Protein AF-A0A5J4PTM2-F1 (afdb_monomer_lite)

Foldseek 3Di:
DVQLVVLVVLLVVCLVVLLVCVVVVVVVVSVVVLVVSLVVSLVSSVVVLVVVVVVLVVCQVVQDDDPVDRVVVVDDDPQLSVLQSQLSSLVSVLVSLQSNVVSVVDRPCVVLVVVLVVQLVVQCVVQCVPPNSNSSSNSNSVSSVVSSVVSVVVSVVVCCVSVVD

Organism: NCBI:txid433724

pLDDT: mean 75.7, std 9.45, range [44.03, 86.75]

Structure (mmCIF, N/CA/C/O backbone):
data_AF-A0A5J4PTM2-F1
#
_entry.id   AF-A0A5J4PTM2-F1
#
loop_
_atom_site.group_PDB
_atom_site.id
_atom_site.type_symbol
_atom_site.label_atom_id
_atom_site.label_alt_id
_atom_site.label_comp_id
_atom_site.label_asym_id
_atom_site.label_entity_id
_atom_site.label_seq_id
_atom_site.pdbx_PDB_ins_code
_atom_site.Cartn_x
_atom_site.Cartn_y
_atom_site.Cartn_z
_atom_site.occupancy
_atom_site.B_iso_or_equiv
_atom_site.auth_seq_id
_atom_site.auth_comp_id
_atom_site.auth_asym_id
_atom_site.auth_atom_id
_atom_site.pdbx_PDB_model_num
ATOM 1 N N . ASN A 1 1 ? 8.653 -4.703 -1.477 1.00 57.62 1 ASN A N 1
ATOM 2 C CA . ASN A 1 1 ? 8.469 -5.467 -0.221 1.00 57.62 1 ASN A CA 1
ATOM 3 C C . ASN A 1 1 ? 9.173 -4.844 0.981 1.00 57.62 1 ASN A C 1
ATOM 5 O O . ASN A 1 1 ? 8.462 -4.502 1.907 1.00 57.62 1 ASN A O 1
ATOM 9 N N . GLY A 1 2 ? 10.491 -4.586 0.981 1.00 69.50 2 GLY A N 1
ATOM 10 C CA . GLY A 1 2 ? 11.174 -4.003 2.161 1.00 69.50 2 GLY A CA 1
ATOM 11 C C . GLY A 1 2 ? 10.612 -2.658 2.659 1.00 69.50 2 GLY A C 1
ATOM 12 O O . GLY A 1 2 ? 10.360 -2.500 3.849 1.00 69.50 2 GLY A O 1
ATOM 13 N N . ILE A 1 3 ? 10.323 -1.722 1.746 1.00 73.50 3 ILE A N 1
ATOM 14 C CA . ILE A 1 3 ? 9.716 -0.416 2.078 1.00 73.50 3 ILE A CA 1
ATOM 15 C C . ILE A 1 3 ? 8.346 -0.584 2.754 1.00 73.50 3 ILE A C 1
ATOM 17 O O . ILE A 1 3 ? 8.050 0.043 3.770 1.00 73.50 3 ILE A O 1
ATOM 21 N N . GLN A 1 4 ? 7.522 -1.473 2.201 1.00 71.31 4 GLN A N 1
ATOM 22 C CA . GLN A 1 4 ? 6.193 -1.762 2.724 1.00 71.31 4 GLN A CA 1
ATOM 23 C C . GLN A 1 4 ? 6.283 -2.402 4.113 1.00 71.31 4 GLN A C 1
ATOM 25 O O . GLN A 1 4 ? 5.574 -1.980 5.016 1.00 71.31 4 GLN A O 1
ATOM 30 N N . SER A 1 5 ? 7.197 -3.357 4.318 1.00 72.56 5 SER A N 1
ATOM 31 C CA . SER A 1 5 ? 7.430 -3.978 5.626 1.00 72.56 5 SER A CA 1
ATOM 32 C C . SER A 1 5 ? 7.833 -2.955 6.688 1.00 72.56 5 SER A C 1
ATOM 34 O O . SER A 1 5 ? 7.275 -2.986 7.779 1.00 72.56 5 SER A O 1
ATOM 36 N N . LEU A 1 6 ? 8.721 -2.010 6.358 1.00 75.31 6 LEU A N 1
ATOM 37 C CA . LEU A 1 6 ? 9.120 -0.929 7.269 1.00 75.31 6 LEU A CA 1
ATOM 38 C C . LEU A 1 6 ? 7.939 -0.029 7.649 1.00 75.31 6 LEU A C 1
ATOM 40 O O . LEU A 1 6 ? 7.732 0.267 8.826 1.00 75.31 6 LEU A O 1
ATOM 44 N N . SER A 1 7 ? 7.131 0.379 6.667 1.00 74.88 7 SER A N 1
ATOM 45 C CA . SER A 1 7 ? 5.942 1.192 6.938 1.00 74.88 7 SER A CA 1
ATOM 46 C C . SER A 1 7 ? 4.885 0.413 7.735 1.00 74.88 7 SER A C 1
ATOM 48 O O . SER A 1 7 ? 4.231 0.966 8.622 1.00 74.88 7 SER A O 1
ATOM 50 N N . LEU A 1 8 ? 4.750 -0.892 7.478 1.00 74.06 8 LEU A N 1
ATOM 51 C CA . LEU A 1 8 ? 3.854 -1.777 8.215 1.00 74.06 8 LEU A CA 1
ATOM 52 C C . LEU A 1 8 ? 4.299 -1.975 9.669 1.00 74.06 8 LEU A C 1
ATOM 54 O O . LEU A 1 8 ? 3.445 -1.970 10.553 1.00 74.06 8 LEU A O 1
ATOM 58 N N . SER A 1 9 ? 5.605 -2.074 9.941 1.00 78.19 9 SER A N 1
ATOM 59 C CA . SER A 1 9 ? 6.145 -2.178 11.306 1.00 78.19 9 SER A CA 1
ATOM 60 C C . SER A 1 9 ? 5.682 -1.025 12.204 1.00 78.19 9 SER A C 1
ATOM 62 O O . SER A 1 9 ? 5.424 -1.207 13.398 1.00 78.19 9 SER A O 1
ATOM 64 N N . TRP A 1 10 ? 5.499 0.160 11.620 1.00 77.62 10 TRP A N 1
ATOM 65 C CA . TRP A 1 10 ? 4.978 1.326 12.330 1.00 77.62 10 TRP A CA 1
ATOM 66 C C . TRP A 1 10 ? 3.520 1.149 12.781 1.00 77.62 10 TRP A C 1
ATOM 68 O O . TRP A 1 10 ? 3.151 1.568 13.875 1.00 77.62 10 TRP A O 1
ATOM 78 N N . MET A 1 11 ? 2.698 0.479 11.969 1.00 77.06 11 MET A N 1
ATOM 79 C CA . MET A 1 11 ? 1.311 0.144 12.309 1.00 77.06 11 MET A CA 1
ATOM 80 C C . MET A 1 11 ? 1.237 -1.038 13.285 1.00 77.06 11 MET A C 1
ATOM 82 O O . MET A 1 11 ? 0.431 -1.024 14.217 1.00 77.06 11 MET A O 1
ATOM 86 N N . THR A 1 12 ? 2.077 -2.063 13.102 1.00 77.56 12 THR A N 1
ATOM 87 C CA . THR A 1 12 ? 1.996 -3.300 13.894 1.00 77.56 12 THR A CA 1
ATOM 88 C C . THR A 1 12 ? 2.392 -3.100 15.352 1.00 77.56 12 THR A C 1
ATOM 90 O O . THR A 1 12 ? 1.813 -3.721 16.239 1.00 77.56 12 THR A O 1
ATOM 93 N N . THR A 1 13 ? 3.321 -2.187 15.633 1.00 82.69 13 THR A N 1
ATOM 94 C CA . THR A 1 13 ? 3.727 -1.850 17.011 1.00 82.69 13 THR A CA 1
ATOM 95 C C . THR A 1 13 ? 2.611 -1.188 17.828 1.00 82.69 13 THR A C 1
ATOM 97 O O . THR A 1 13 ? 2.656 -1.204 19.057 1.00 82.69 13 THR A O 1
ATOM 100 N N . LYS A 1 14 ? 1.578 -0.639 17.175 1.00 79.44 14 LYS A N 1
ATOM 101 C CA . LYS A 1 14 ? 0.418 -0.003 17.823 1.00 79.44 14 LYS A CA 1
ATOM 102 C C . LYS A 1 14 ? -0.809 -0.918 17.929 1.00 79.44 14 LYS A C 1
ATOM 104 O O . LYS A 1 14 ? -1.788 -0.533 18.562 1.00 79.44 14 LYS A O 1
ATOM 109 N N . ILE A 1 15 ? -0.743 -2.148 17.410 1.00 81.12 15 ILE A N 1
ATOM 110 C CA . ILE A 1 15 ? -1.803 -3.169 17.529 1.00 81.12 15 ILE A CA 1
ATOM 111 C C . ILE A 1 15 ? -2.286 -3.403 18.971 1.00 81.12 15 ILE A C 1
ATOM 113 O O . ILE A 1 15 ? -3.506 -3.416 19.169 1.00 81.12 15 ILE A O 1
ATOM 117 N N . PRO A 1 16 ? -1.415 -3.581 19.988 1.00 79.56 16 PRO A N 1
ATOM 118 C CA . PRO A 1 16 ? -1.891 -3.802 21.356 1.00 79.56 16 PRO A CA 1
ATOM 119 C C . PRO A 1 16 ? -2.655 -2.588 21.903 1.00 79.56 16 PRO A C 1
ATOM 121 O O . PRO A 1 16 ? -3.656 -2.757 22.595 1.00 79.56 16 PRO A O 1
ATOM 124 N N . LEU A 1 17 ? -2.254 -1.372 21.519 1.00 82.31 17 LEU A N 1
ATOM 125 C CA . LEU A 1 17 ? -2.948 -0.138 21.891 1.00 82.31 17 LEU A CA 1
ATOM 126 C C . LEU A 1 17 ? -4.323 -0.036 21.211 1.00 82.31 17 LEU A C 1
ATOM 128 O O . LEU A 1 17 ? -5.308 0.280 21.874 1.00 82.31 17 LEU A O 1
ATOM 132 N N . TYR A 1 18 ? -4.422 -0.387 19.924 1.00 81.62 18 TYR A N 1
ATOM 133 C CA . TYR A 1 18 ? -5.708 -0.464 19.218 1.00 81.62 18 TYR A CA 1
ATOM 134 C C . TYR A 1 18 ? -6.646 -1.496 19.847 1.00 81.62 18 TYR A C 1
ATOM 136 O O . TYR A 1 18 ? -7.812 -1.206 20.103 1.00 81.62 18 TYR A O 1
ATOM 144 N N . SER A 1 19 ? -6.126 -2.685 20.146 1.00 80.06 19 SER A N 1
ATOM 145 C CA . SER A 1 19 ? -6.904 -3.773 20.745 1.00 80.06 19 SER A CA 1
ATOM 146 C C . SER A 1 19 ? -7.404 -3.410 22.150 1.00 80.06 19 SER A C 1
ATOM 148 O O . SER A 1 19 ? -8.543 -3.724 22.496 1.00 80.06 19 SER A O 1
ATOM 150 N N . GLY A 1 20 ? -6.593 -2.692 22.936 1.00 83.12 20 GLY A N 1
ATOM 151 C CA . GLY A 1 20 ? -6.987 -2.171 24.247 1.00 83.12 20 GLY A CA 1
ATOM 152 C C . GLY A 1 20 ? -8.113 -1.135 24.169 1.00 83.12 20 GLY A C 1
ATOM 153 O O . GLY A 1 20 ? -9.103 -1.254 24.890 1.00 83.12 20 GLY A O 1
ATOM 154 N N . LEU A 1 21 ? -8.017 -0.165 23.252 1.00 80.75 21 LEU A N 1
ATOM 155 C CA . LEU A 1 21 ? -9.055 0.860 23.051 1.00 80.75 21 LEU A CA 1
ATOM 156 C C . LEU A 1 21 ? -10.389 0.261 22.573 1.00 80.75 21 LEU A C 1
ATOM 158 O O . LEU A 1 21 ? -11.455 0.712 22.996 1.00 80.75 21 LEU A O 1
ATOM 162 N N . ILE A 1 22 ? -10.341 -0.788 21.743 1.00 82.56 22 ILE A N 1
ATOM 163 C CA . ILE A 1 22 ? -11.532 -1.537 21.309 1.00 82.56 22 ILE A CA 1
ATOM 164 C C . ILE A 1 22 ? -12.183 -2.258 22.493 1.00 82.56 22 ILE A C 1
ATOM 166 O O . ILE A 1 22 ? -13.405 -2.203 22.637 1.00 82.56 22 ILE A O 1
ATOM 170 N N . ALA A 1 23 ? -11.389 -2.893 23.364 1.00 81.00 23 ALA A N 1
ATOM 171 C CA . ALA A 1 23 ? -11.899 -3.554 24.567 1.00 81.00 23 ALA A CA 1
ATOM 172 C C . ALA A 1 23 ? -12.563 -2.561 25.538 1.00 81.00 23 ALA A C 1
ATOM 174 O O . ALA A 1 23 ? -13.579 -2.883 26.151 1.00 81.00 23 ALA A O 1
ATOM 175 N N . GLN A 1 24 ? -12.039 -1.335 25.618 1.00 83.94 24 GLN A N 1
ATOM 176 C CA . GLN A 1 24 ? -12.609 -0.240 26.411 1.00 83.94 24 GLN A CA 1
ATOM 177 C C . GLN A 1 24 ? -13.777 0.490 25.716 1.00 83.94 24 GLN A C 1
ATOM 179 O O . GLN A 1 24 ? -14.319 1.438 26.281 1.00 83.94 24 GLN A O 1
ATOM 184 N N . LYS A 1 25 ? -14.175 0.075 24.501 1.00 79.62 25 LYS A N 1
ATOM 185 C CA . LYS A 1 25 ? -15.199 0.732 23.660 1.00 79.62 25 LYS A CA 1
ATOM 186 C C . LYS A 1 25 ? -14.926 2.225 23.391 1.00 79.62 25 LYS A C 1
ATOM 188 O O . LYS A 1 25 ? -15.843 2.989 23.092 1.00 79.62 25 LYS A O 1
ATOM 193 N N . GLN A 1 26 ? -13.665 2.656 23.451 1.00 82.88 26 GLN A N 1
ATOM 194 C CA . GLN A 1 26 ? -13.254 4.043 23.199 1.00 82.88 26 GLN A CA 1
ATOM 195 C C . GLN A 1 26 ? -12.991 4.280 21.708 1.00 82.88 26 GLN A C 1
ATOM 197 O O . GLN A 1 26 ? -11.873 4.536 21.257 1.00 82.88 26 GLN A O 1
ATOM 202 N N . TYR A 1 27 ? -14.061 4.199 20.926 1.00 78.56 27 TYR A N 1
ATOM 203 C CA . TYR A 1 27 ? -14.021 4.253 19.468 1.00 78.56 27 TYR A CA 1
ATOM 204 C C . TYR A 1 27 ? -13.498 5.575 18.885 1.00 78.56 27 TYR A C 1
ATOM 206 O O . TYR A 1 27 ? -12.800 5.570 17.874 1.00 78.56 27 TYR A O 1
ATOM 214 N N . ILE A 1 28 ? -13.782 6.703 19.544 1.00 79.31 28 ILE A N 1
ATOM 215 C CA . ILE A 1 28 ? -13.339 8.035 19.097 1.00 79.31 28 ILE A CA 1
ATOM 216 C C . ILE A 1 28 ? -11.812 8.153 19.191 1.00 79.31 28 ILE A C 1
ATOM 218 O O . ILE A 1 28 ? -11.162 8.600 18.249 1.00 79.31 28 ILE A O 1
ATOM 222 N N . GLN A 1 29 ? -11.232 7.709 20.311 1.00 82.25 29 GLN A N 1
ATOM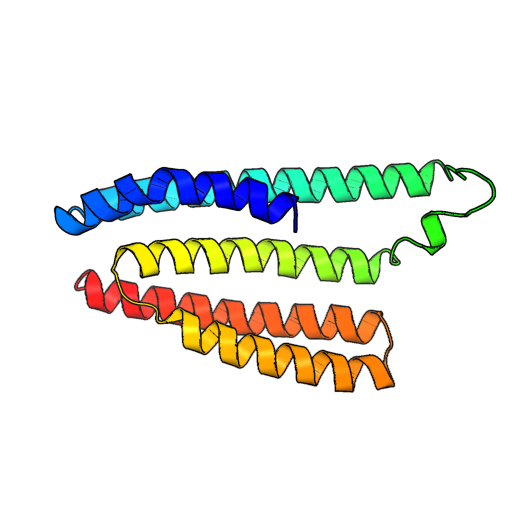 223 C CA . GLN A 1 29 ? -9.781 7.731 20.508 1.00 82.25 29 GLN A CA 1
ATOM 224 C C . GLN A 1 29 ? -9.076 6.722 19.599 1.00 82.25 29 GLN A C 1
ATOM 226 O O . GLN A 1 29 ? -8.019 7.024 19.049 1.00 82.25 29 GLN A O 1
ATOM 231 N N . LEU A 1 30 ? -9.674 5.544 19.393 1.00 81.19 30 LEU A N 1
ATOM 232 C CA . LEU A 1 30 ? -9.169 4.554 18.443 1.00 81.19 30 LEU A CA 1
ATOM 233 C C . LEU A 1 30 ? -9.040 5.147 17.037 1.00 81.19 30 LEU A C 1
ATOM 235 O O . LEU A 1 30 ? -7.992 5.007 16.406 1.00 81.19 30 LEU A O 1
ATOM 239 N N . ASP A 1 31 ? -10.092 5.811 16.563 1.00 81.69 31 ASP A N 1
ATOM 240 C CA . ASP A 1 31 ? -10.118 6.414 15.236 1.00 81.69 31 ASP A CA 1
ATOM 241 C C . ASP A 1 31 ? -9.087 7.537 15.091 1.00 81.69 31 ASP A C 1
ATOM 243 O O . ASP A 1 31 ? -8.416 7.600 14.061 1.00 81.69 31 ASP A O 1
ATOM 247 N N . ASP A 1 32 ? -8.908 8.385 16.108 1.00 84.56 32 ASP A N 1
ATOM 248 C CA . ASP A 1 32 ? -7.914 9.463 16.072 1.00 84.56 32 ASP A CA 1
ATOM 249 C C . ASP A 1 32 ? -6.479 8.917 16.000 1.00 84.56 32 ASP A C 1
ATOM 251 O O . ASP A 1 32 ? -5.711 9.252 15.088 1.00 84.56 32 ASP A O 1
ATOM 255 N N . VAL A 1 33 ? -6.133 7.986 16.898 1.00 84.50 33 VAL A N 1
ATOM 256 C CA . VAL A 1 33 ? -4.798 7.372 16.920 1.00 84.50 33 VAL A CA 1
ATOM 257 C C . VAL A 1 33 ? -4.554 6.584 15.637 1.00 84.50 33 VAL A C 1
ATOM 259 O O . VAL A 1 33 ? -3.465 6.676 15.060 1.00 84.50 33 VAL A O 1
ATOM 262 N N . PHE A 1 34 ? -5.547 5.844 15.142 1.00 84.00 34 PHE A N 1
ATOM 263 C CA . PHE A 1 34 ? -5.424 5.116 13.885 1.00 84.00 34 PHE A CA 1
ATOM 264 C C . PHE A 1 34 ? -5.191 6.067 12.712 1.00 84.00 34 PHE A C 1
ATOM 266 O O . PHE A 1 34 ? -4.252 5.861 11.948 1.00 84.00 34 PHE A O 1
ATOM 273 N N . ASN A 1 35 ? -5.977 7.137 12.586 1.00 82.81 35 ASN A N 1
ATOM 274 C CA . ASN A 1 35 ? -5.877 8.058 11.455 1.00 82.81 35 ASN A CA 1
ATOM 275 C C . ASN A 1 35 ? -4.553 8.842 11.475 1.00 82.81 35 ASN A C 1
ATOM 277 O O . ASN A 1 35 ? -3.935 9.065 10.430 1.00 82.81 35 ASN A O 1
ATOM 281 N N . ARG A 1 36 ? -4.059 9.201 12.666 1.00 84.88 36 ARG A N 1
ATOM 282 C CA . ARG A 1 36 ? -2.724 9.788 12.841 1.00 84.88 36 ARG A CA 1
ATOM 283 C C . ARG A 1 36 ? -1.620 8.816 12.421 1.00 84.88 36 ARG A C 1
ATOM 285 O O . ARG A 1 36 ? -0.727 9.200 11.665 1.00 84.88 36 ARG A O 1
ATOM 292 N N . THR A 1 37 ? -1.699 7.564 12.867 1.00 83.31 37 THR A N 1
ATOM 293 C CA . THR A 1 37 ? -0.701 6.531 12.534 1.00 83.31 37 THR A CA 1
ATOM 294 C C . THR A 1 37 ? -0.734 6.185 11.044 1.00 83.31 37 THR A C 1
ATOM 296 O O . THR A 1 37 ? 0.312 6.064 10.410 1.00 83.31 37 THR A O 1
ATOM 299 N N . LEU A 1 38 ? -1.929 6.120 10.454 1.00 83.56 38 LEU A N 1
ATOM 300 C CA . LEU A 1 38 ? -2.142 5.900 9.029 1.00 83.56 38 LEU A CA 1
ATOM 301 C C . LEU A 1 38 ? -1.473 7.005 8.203 1.00 83.56 38 LEU A C 1
ATOM 303 O O . LEU A 1 38 ? -0.708 6.697 7.294 1.00 83.56 38 LEU A O 1
ATOM 307 N N . LYS A 1 39 ? -1.685 8.282 8.552 1.00 84.06 39 LYS A N 1
ATOM 308 C CA . LYS A 1 39 ? -1.021 9.415 7.881 1.00 84.06 39 LYS A CA 1
ATOM 309 C C . LYS A 1 39 ? 0.505 9.324 7.969 1.00 84.06 39 LYS A C 1
ATOM 311 O O . LYS A 1 39 ? 1.178 9.546 6.968 1.00 84.06 39 LYS A O 1
ATOM 316 N N . GLN A 1 40 ? 1.050 8.959 9.132 1.00 82.94 40 GLN A N 1
ATOM 317 C CA . GLN A 1 40 ? 2.495 8.764 9.303 1.00 82.94 40 GLN A CA 1
ATOM 318 C C . GLN A 1 40 ? 3.027 7.619 8.432 1.00 82.94 40 GLN A C 1
ATOM 320 O O . GLN A 1 40 ? 4.015 7.793 7.725 1.00 82.94 40 GLN A O 1
ATOM 325 N N . SER A 1 41 ? 2.349 6.471 8.430 1.00 79.94 41 SER A N 1
ATOM 326 C CA . SER A 1 41 ? 2.715 5.306 7.618 1.00 79.94 41 SER A CA 1
ATOM 327 C C . SER A 1 41 ? 2.662 5.617 6.114 1.00 79.94 41 SER A C 1
ATOM 329 O O . SER A 1 41 ? 3.588 5.265 5.378 1.00 79.94 41 SER A O 1
ATOM 331 N N . ILE A 1 42 ? 1.635 6.349 5.667 1.00 83.62 42 ILE A N 1
ATOM 332 C CA . ILE A 1 42 ? 1.510 6.843 4.288 1.00 83.62 42 ILE A CA 1
ATOM 333 C C . ILE A 1 42 ? 2.678 7.764 3.932 1.00 83.62 42 ILE A C 1
ATOM 335 O O . ILE A 1 42 ? 3.272 7.607 2.868 1.00 83.62 42 ILE A O 1
ATOM 339 N N . PHE A 1 43 ? 3.025 8.699 4.817 1.00 85.38 43 PHE A N 1
ATOM 340 C CA . PHE A 1 43 ? 4.105 9.653 4.581 1.00 85.38 43 PHE A CA 1
ATOM 341 C C . PHE A 1 43 ? 5.472 8.963 4.494 1.00 85.38 43 PHE A C 1
ATOM 343 O O . PHE A 1 43 ? 6.216 9.201 3.546 1.00 85.38 43 PHE A O 1
ATOM 350 N N . ILE A 1 44 ? 5.768 8.043 5.418 1.00 84.81 44 ILE A N 1
ATOM 351 C CA . ILE A 1 44 ? 7.002 7.242 5.407 1.00 84.81 44 ILE A CA 1
ATOM 352 C C . ILE A 1 44 ? 7.092 6.410 4.122 1.00 84.81 44 ILE A C 1
ATOM 354 O O . ILE A 1 44 ? 8.131 6.404 3.464 1.00 84.81 44 ILE A O 1
ATOM 358 N N . ASN A 1 45 ? 6.001 5.737 3.739 1.00 83.31 45 ASN A N 1
ATOM 359 C CA . ASN A 1 45 ? 5.961 4.942 2.511 1.00 83.31 45 ASN A CA 1
ATOM 360 C C . ASN A 1 45 ? 6.148 5.825 1.267 1.00 83.31 45 ASN A C 1
ATOM 362 O O . ASN A 1 45 ? 6.920 5.482 0.379 1.00 83.31 45 ASN A O 1
ATOM 366 N N . GLY A 1 46 ? 5.487 6.985 1.225 1.00 84.88 46 GLY A N 1
ATOM 367 C CA . GLY A 1 46 ? 5.604 7.954 0.138 1.00 84.88 46 GLY A CA 1
ATOM 368 C C . GLY A 1 46 ? 7.032 8.465 -0.032 1.00 84.88 46 GLY A C 1
ATOM 369 O O . GLY A 1 46 ? 7.567 8.399 -1.135 1.00 84.88 46 GLY A O 1
ATOM 370 N N . ILE A 1 47 ? 7.681 8.894 1.056 1.00 86.75 47 ILE A N 1
ATOM 371 C CA . ILE A 1 47 ? 9.086 9.321 1.022 1.00 86.75 47 ILE A CA 1
ATOM 372 C C . ILE A 1 47 ? 9.973 8.182 0.535 1.00 86.75 47 ILE A C 1
ATOM 374 O O . ILE A 1 47 ? 10.754 8.382 -0.385 1.00 86.75 47 ILE A O 1
ATOM 378 N N . ALA A 1 48 ? 9.832 6.982 1.096 1.00 85.44 48 ALA A N 1
ATOM 379 C CA . ALA A 1 48 ? 10.677 5.855 0.725 1.00 85.44 48 ALA A CA 1
ATOM 380 C C . ALA A 1 48 ? 10.523 5.461 -0.757 1.00 85.44 48 ALA A C 1
ATOM 382 O O . ALA A 1 48 ? 11.521 5.173 -1.420 1.00 85.44 48 ALA A O 1
ATOM 383 N N . LEU A 1 49 ? 9.299 5.497 -1.300 1.00 84.25 49 LEU A N 1
ATOM 384 C CA . LEU A 1 49 ? 9.044 5.272 -2.727 1.00 84.25 49 LEU A CA 1
ATOM 385 C C . LEU A 1 49 ? 9.651 6.386 -3.593 1.00 84.25 49 LEU A C 1
ATOM 387 O O . LEU A 1 49 ? 10.269 6.089 -4.614 1.00 84.25 49 LEU A O 1
ATOM 391 N N . MET A 1 50 ? 9.544 7.649 -3.173 1.00 84.31 50 MET A N 1
ATOM 392 C CA . MET A 1 50 ? 10.162 8.780 -3.877 1.00 84.31 50 MET A CA 1
ATOM 393 C C . MET A 1 50 ? 11.690 8.709 -3.854 1.00 84.31 50 MET A C 1
ATOM 395 O O . MET A 1 50 ? 12.322 8.910 -4.887 1.00 84.31 50 MET A O 1
ATOM 399 N N . THR A 1 51 ? 12.295 8.368 -2.714 1.00 85.00 51 THR A N 1
ATOM 400 C CA . THR A 1 51 ? 13.742 8.153 -2.597 1.00 85.00 51 THR A CA 1
ATOM 401 C C . THR A 1 51 ? 14.190 7.008 -3.499 1.00 85.00 51 THR A C 1
ATOM 403 O O . THR A 1 51 ? 15.189 7.145 -4.199 1.00 85.00 51 THR A O 1
ATOM 406 N N . MET A 1 52 ? 13.435 5.907 -3.548 1.00 82.31 52 MET A N 1
ATOM 407 C CA . MET A 1 52 ? 13.723 4.791 -4.451 1.00 82.31 52 MET A CA 1
ATOM 408 C C . MET A 1 52 ? 13.687 5.230 -5.921 1.00 82.31 52 MET A C 1
ATOM 410 O O . MET A 1 52 ? 14.632 4.953 -6.657 1.00 82.31 52 MET A O 1
ATOM 414 N N . LEU A 1 53 ? 12.640 5.947 -6.345 1.00 80.69 53 LEU A N 1
ATOM 415 C CA . LEU A 1 53 ? 12.535 6.471 -7.712 1.00 80.69 53 LEU A CA 1
ATOM 416 C C . LEU A 1 53 ? 13.676 7.439 -8.042 1.00 80.69 53 LEU A C 1
ATOM 418 O O . LEU A 1 53 ? 14.269 7.349 -9.114 1.00 80.69 53 LEU A O 1
ATOM 422 N N . PHE A 1 54 ? 14.020 8.325 -7.108 1.00 82.56 54 PHE A N 1
ATOM 423 C CA . PHE A 1 54 ? 15.105 9.284 -7.275 1.00 82.56 54 PHE A CA 1
ATOM 424 C C . PHE A 1 54 ? 16.460 8.588 -7.445 1.00 82.56 54 PHE A C 1
ATOM 426 O O . PHE A 1 54 ? 17.183 8.887 -8.393 1.00 82.56 54 PHE A O 1
ATOM 433 N N . VAL A 1 55 ? 16.775 7.604 -6.596 1.00 79.50 55 VAL A N 1
ATOM 434 C CA . VAL A 1 55 ? 18.008 6.806 -6.703 1.00 79.50 55 VAL A CA 1
ATOM 435 C C . VAL A 1 55 ? 18.075 6.075 -8.045 1.00 79.50 55 VAL A C 1
ATOM 437 O O . VAL A 1 55 ? 19.120 6.088 -8.692 1.00 79.50 55 VAL A O 1
ATOM 440 N N . ILE A 1 56 ? 16.967 5.491 -8.509 1.00 76.19 56 ILE A N 1
ATOM 441 C CA . ILE A 1 56 ? 16.934 4.797 -9.804 1.00 76.19 56 ILE A CA 1
ATOM 442 C C . ILE A 1 56 ? 17.129 5.780 -10.970 1.00 76.19 56 ILE A C 1
ATOM 444 O O . ILE A 1 56 ? 17.891 5.488 -11.894 1.00 76.19 56 ILE A O 1
ATOM 448 N N . CYS A 1 57 ? 16.506 6.962 -10.916 1.00 74.12 57 CYS A N 1
ATOM 449 C CA . CYS A 1 57 ? 16.730 8.023 -11.899 1.00 74.12 57 CYS A CA 1
ATOM 450 C C . CYS A 1 57 ? 18.193 8.482 -11.927 1.00 74.12 57 CYS A C 1
ATOM 452 O O . CYS A 1 57 ? 18.747 8.634 -13.013 1.00 74.12 57 CYS A O 1
ATOM 454 N N . LEU A 1 58 ? 18.836 8.651 -10.766 1.00 75.25 58 LEU A N 1
ATOM 455 C CA . LEU A 1 58 ? 20.253 9.019 -10.689 1.00 75.25 58 LEU A CA 1
ATOM 456 C C . LEU A 1 58 ? 21.158 7.936 -11.284 1.00 75.25 58 LEU A C 1
ATOM 458 O O . LEU A 1 58 ? 22.032 8.253 -12.085 1.00 75.25 58 LEU A O 1
ATOM 462 N N . ILE A 1 59 ? 20.927 6.660 -10.960 1.00 70.88 59 ILE A N 1
ATOM 463 C CA . ILE A 1 59 ? 21.701 5.537 -11.519 1.00 70.88 59 ILE A CA 1
ATOM 464 C C . ILE A 1 59 ? 21.596 5.509 -13.051 1.00 70.88 59 ILE A C 1
ATOM 466 O O . ILE A 1 59 ? 22.596 5.271 -13.732 1.00 70.88 59 ILE A O 1
ATOM 470 N N . ARG A 1 60 ? 20.401 5.781 -13.595 1.00 66.75 60 ARG A N 1
ATOM 471 C CA . ARG A 1 60 ? 20.157 5.821 -15.044 1.00 66.75 60 ARG A CA 1
ATOM 472 C C . ARG A 1 60 ? 20.749 7.072 -15.705 1.00 66.75 60 ARG A C 1
ATOM 474 O O . ARG A 1 60 ? 21.268 6.959 -16.808 1.00 66.75 60 ARG A O 1
ATOM 481 N N . TYR A 1 61 ? 20.730 8.227 -15.035 1.00 69.25 61 TYR A N 1
ATOM 482 C CA . TYR A 1 61 ? 21.335 9.473 -15.531 1.00 69.25 61 TYR A CA 1
ATOM 483 C C . TYR A 1 61 ? 22.867 9.400 -15.574 1.00 69.25 61 TYR A C 1
ATOM 485 O O . TYR A 1 61 ? 23.479 9.798 -16.561 1.00 69.25 61 TYR A O 1
ATOM 493 N N . PHE A 1 62 ? 23.492 8.843 -14.534 1.00 67.56 62 PHE A N 1
ATOM 494 C CA . PHE A 1 62 ? 24.950 8.715 -14.450 1.00 67.56 62 PHE A CA 1
ATOM 495 C C . PHE A 1 62 ? 25.520 7.514 -15.223 1.00 67.56 62 PHE A C 1
ATOM 497 O O . PHE A 1 62 ? 26.733 7.327 -15.207 1.00 67.56 62 PHE A O 1
ATOM 504 N N . ASN A 1 63 ? 24.680 6.708 -15.895 1.00 61.00 63 ASN A N 1
ATOM 505 C CA . ASN A 1 63 ? 25.089 5.525 -16.670 1.00 61.00 63 ASN A CA 1
ATOM 506 C C . ASN A 1 63 ? 26.122 4.653 -15.926 1.00 61.00 63 ASN A C 1
ATOM 508 O O . ASN A 1 63 ? 27.118 4.206 -16.495 1.00 61.00 63 ASN A O 1
ATOM 512 N N . ILE A 1 64 ? 25.900 4.427 -14.624 1.00 54.41 64 ILE A N 1
ATOM 513 C CA . ILE A 1 64 ? 26.835 3.676 -13.778 1.00 54.41 64 ILE A CA 1
ATOM 514 C C . ILE A 1 64 ? 26.829 2.213 -14.235 1.00 54.41 64 ILE A C 1
ATOM 516 O O . ILE A 1 64 ? 25.972 1.412 -13.854 1.00 54.41 64 ILE A O 1
ATOM 520 N N . SER A 1 65 ? 27.795 1.872 -15.085 1.00 47.41 65 SER A N 1
ATOM 521 C CA . SER A 1 65 ? 28.096 0.502 -15.482 1.00 47.41 65 SER A CA 1
ATOM 522 C C . SER A 1 65 ? 28.927 -0.129 -14.364 1.00 47.41 65 SER A C 1
ATOM 524 O O . SER A 1 65 ? 30.094 0.216 -14.168 1.00 47.41 65 SER A O 1
ATOM 526 N N . VAL A 1 66 ? 28.327 -1.044 -13.605 1.00 46.78 66 VAL A N 1
ATOM 527 C CA . VAL A 1 66 ? 29.073 -1.896 -12.672 1.00 46.78 66 VAL A CA 1
ATOM 528 C C . VAL A 1 66 ? 29.476 -3.144 -13.452 1.00 46.78 66 VAL A C 1
ATOM 530 O O . VAL A 1 66 ? 28.647 -4.011 -13.713 1.00 46.78 66 VAL A O 1
ATOM 533 N N . GLY A 1 67 ? 30.740 -3.199 -13.878 1.00 46.53 67 GLY A N 1
ATOM 534 C CA . GLY A 1 67 ? 31.356 -4.388 -14.477 1.00 46.53 67 GLY A CA 1
ATOM 535 C C . GLY A 1 67 ? 30.729 -4.867 -15.793 1.00 46.53 67 GLY A C 1
ATOM 536 O O . GLY A 1 67 ? 30.256 -5.995 -15.850 1.00 46.53 67 GLY A O 1
ATOM 537 N N . ASN A 1 68 ? 30.732 -4.042 -16.850 1.00 47.69 68 ASN A N 1
ATOM 538 C CA . ASN A 1 68 ? 30.231 -4.382 -18.200 1.00 47.69 68 ASN A CA 1
ATOM 539 C C . ASN A 1 68 ? 28.745 -4.786 -18.294 1.00 47.69 68 ASN A C 1
ATOM 541 O O . ASN A 1 68 ? 28.287 -5.209 -19.355 1.00 47.69 68 ASN A O 1
ATOM 545 N N . VAL A 1 69 ? 27.964 -4.622 -17.223 1.00 52.06 69 VAL A N 1
ATOM 546 C CA . VAL A 1 69 ? 26.518 -4.855 -17.233 1.00 52.06 69 VAL A CA 1
ATOM 547 C C . VAL A 1 69 ? 25.806 -3.512 -17.122 1.00 52.06 69 VAL A C 1
ATOM 549 O O . VAL A 1 69 ? 25.864 -2.837 -16.094 1.00 52.06 69 VAL A O 1
ATOM 552 N N . GLU A 1 70 ? 25.106 -3.123 -18.186 1.00 54.41 70 GLU A N 1
ATOM 553 C CA . GLU A 1 70 ? 24.198 -1.976 -18.186 1.00 54.41 70 GLU A CA 1
ATOM 554 C C . GLU A 1 70 ? 23.019 -2.267 -17.244 1.00 54.41 70 GLU A C 1
ATOM 556 O O . GLU A 1 70 ? 21.980 -2.799 -17.643 1.00 54.41 70 GLU A O 1
ATOM 561 N N . LEU A 1 71 ? 23.165 -1.917 -15.963 1.00 52.03 71 LEU A N 1
ATOM 562 C CA . LEU A 1 71 ? 22.110 -2.065 -14.954 1.00 52.03 71 LEU A CA 1
ATOM 563 C C . LEU A 1 71 ? 20.804 -1.376 -15.387 1.00 52.03 71 LEU A C 1
ATOM 565 O O . LEU A 1 71 ? 19.722 -1.855 -15.051 1.00 52.03 71 LEU A O 1
ATOM 569 N N . GLY A 1 72 ? 20.892 -0.329 -16.215 1.00 50.16 72 GLY A N 1
ATOM 570 C CA . GLY A 1 72 ? 19.747 0.354 -16.819 1.00 50.16 72 GLY A CA 1
ATOM 571 C C . GLY A 1 72 ? 18.855 -0.520 -17.713 1.00 50.16 72 GLY A C 1
ATOM 572 O O . GLY A 1 72 ? 17.675 -0.211 -17.830 1.00 50.16 72 GLY A O 1
ATOM 573 N N . LYS A 1 73 ? 19.364 -1.621 -18.290 1.00 50.91 73 LYS A N 1
ATOM 574 C CA . LYS A 1 73 ? 18.556 -2.606 -19.045 1.00 50.91 73 LYS A CA 1
ATOM 575 C C . LYS A 1 73 ? 17.972 -3.716 -18.167 1.00 50.91 73 LYS A C 1
ATOM 577 O O . LYS A 1 73 ? 17.057 -4.415 -18.593 1.00 50.91 73 LYS A O 1
ATOM 582 N N . ARG A 1 74 ? 18.504 -3.905 -16.954 1.00 52.00 74 ARG A N 1
ATOM 583 C CA . ARG A 1 74 ? 17.987 -4.880 -15.979 1.00 52.00 74 ARG A CA 1
ATOM 584 C C . ARG A 1 74 ? 16.887 -4.277 -15.109 1.00 52.00 74 ARG A C 1
ATOM 586 O O . ARG A 1 74 ? 15.991 -4.994 -14.669 1.00 52.00 74 ARG A O 1
ATOM 593 N N . PHE A 1 75 ? 16.953 -2.969 -14.869 1.00 54.81 75 PHE A N 1
ATOM 594 C CA . PHE A 1 75 ? 15.842 -2.232 -14.291 1.00 54.81 75 PHE A CA 1
ATOM 595 C C . PHE A 1 75 ? 14.734 -2.054 -15.329 1.00 54.81 75 PHE A C 1
ATOM 597 O O . PHE A 1 75 ? 14.985 -1.753 -16.492 1.00 54.81 75 PHE A O 1
ATOM 604 N N . LEU A 1 76 ? 13.499 -2.286 -14.881 1.00 56.84 76 LEU A N 1
ATOM 605 C CA . LEU A 1 76 ? 12.288 -2.071 -15.665 1.00 56.84 76 LEU A CA 1
ATOM 606 C C . LEU A 1 76 ? 12.298 -0.668 -16.276 1.00 56.84 76 LEU A C 1
ATOM 608 O O . LEU A 1 76 ? 12.758 0.287 -15.646 1.00 56.84 76 LEU A O 1
ATOM 612 N N . ASP A 1 77 ? 11.740 -0.544 -17.479 1.00 65.06 77 ASP A N 1
ATOM 613 C CA . ASP A 1 77 ? 11.625 0.753 -18.131 1.00 65.06 77 ASP A CA 1
ATOM 614 C C . ASP A 1 77 ? 10.793 1.741 -17.281 1.00 65.06 77 ASP A C 1
ATOM 616 O O . ASP A 1 77 ? 10.095 1.339 -16.341 1.00 65.06 77 ASP A O 1
ATOM 620 N N . TYR A 1 78 ? 10.854 3.042 -17.581 1.00 66.81 78 TYR A N 1
ATOM 621 C CA . TYR A 1 78 ? 10.226 4.074 -16.732 1.00 66.81 78 TYR A CA 1
ATOM 622 C C . TYR A 1 78 ? 8.731 3.809 -16.474 1.00 66.81 78 TYR A C 1
ATOM 624 O O . TYR A 1 78 ? 8.242 3.965 -15.355 1.00 66.81 78 TYR A O 1
ATOM 632 N N . ILE A 1 79 ? 8.018 3.346 -17.501 1.00 70.88 79 ILE A N 1
ATOM 633 C CA . ILE A 1 79 ? 6.574 3.093 -17.470 1.00 70.88 79 ILE A CA 1
ATOM 634 C C . ILE A 1 79 ? 6.196 1.964 -16.487 1.00 70.88 79 ILE A C 1
ATOM 636 O O . ILE A 1 79 ? 5.425 2.216 -15.556 1.00 70.88 79 ILE A O 1
ATOM 640 N N . PRO A 1 80 ? 6.719 0.728 -16.618 1.00 72.62 80 PRO A N 1
ATOM 641 C CA . PRO A 1 80 ? 6.354 -0.368 -15.724 1.00 72.62 80 PRO A CA 1
ATOM 642 C C . PRO A 1 80 ? 6.846 -0.160 -14.282 1.00 72.62 80 PRO A C 1
ATOM 644 O O . PRO A 1 80 ? 6.252 -0.713 -13.356 1.00 72.62 80 PRO A O 1
ATOM 647 N N . MET A 1 81 ? 7.869 0.673 -14.067 1.00 73.19 81 MET A N 1
ATOM 648 C CA . MET A 1 81 ? 8.311 1.074 -12.730 1.00 73.19 81 MET A CA 1
ATOM 649 C C . MET A 1 81 ? 7.269 1.944 -12.018 1.00 73.19 81 MET A C 1
ATOM 651 O O . MET A 1 81 ? 6.875 1.633 -10.894 1.00 73.19 81 MET A O 1
ATOM 655 N N . ILE A 1 82 ? 6.761 2.985 -12.685 1.00 75.56 82 ILE A N 1
ATOM 656 C CA . ILE A 1 82 ? 5.705 3.850 -12.132 1.00 75.56 82 ILE A CA 1
ATOM 657 C C . ILE A 1 82 ? 4.423 3.039 -11.885 1.00 75.56 82 ILE A C 1
ATOM 659 O O . ILE A 1 82 ? 3.813 3.152 -10.819 1.00 75.56 82 ILE A O 1
ATOM 663 N N . LEU A 1 83 ? 4.068 2.150 -12.819 1.00 77.56 83 LEU A N 1
ATOM 664 C CA . LEU A 1 83 ? 2.920 1.243 -12.692 1.00 77.56 83 L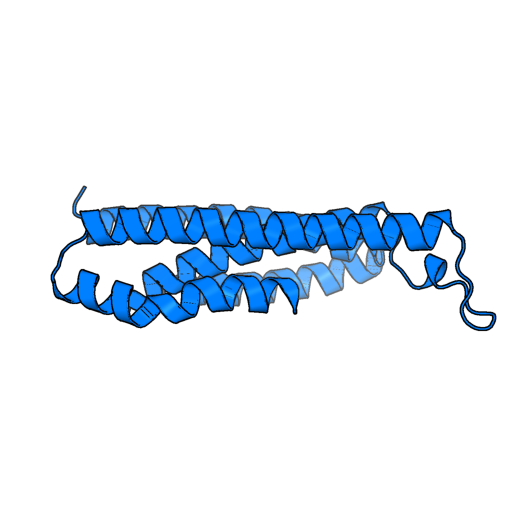EU A CA 1
ATOM 665 C C . LEU A 1 83 ? 3.013 0.289 -11.495 1.00 77.56 83 LEU A C 1
ATOM 667 O O . LEU A 1 83 ? 1.980 -0.182 -11.037 1.00 77.56 83 LEU A O 1
ATOM 671 N N . MET A 1 84 ? 4.210 0.002 -10.978 1.00 78.69 84 MET A N 1
ATOM 672 C CA . MET A 1 84 ? 4.411 -0.846 -9.795 1.00 78.69 84 MET A CA 1
ATOM 673 C C . MET A 1 84 ? 4.396 -0.053 -8.479 1.00 78.69 84 MET A C 1
ATOM 675 O O . MET A 1 84 ? 3.965 -0.572 -7.445 1.00 78.69 84 MET A O 1
ATOM 679 N N . VAL A 1 85 ? 4.814 1.215 -8.505 1.00 79.56 85 VAL A N 1
ATOM 680 C CA . VAL A 1 85 ? 4.798 2.102 -7.327 1.00 79.56 85 VAL A CA 1
ATOM 681 C C . VAL A 1 85 ? 3.369 2.384 -6.853 1.00 79.56 85 VAL A C 1
ATOM 683 O O . VAL A 1 85 ? 3.108 2.381 -5.648 1.00 79.56 85 VAL A O 1
ATOM 686 N N . ILE A 1 86 ? 2.428 2.558 -7.783 1.00 81.81 86 ILE A N 1
ATOM 687 C CA . ILE A 1 86 ? 1.007 2.791 -7.475 1.00 81.81 86 ILE A CA 1
ATOM 688 C C . ILE A 1 86 ? 0.410 1.638 -6.636 1.00 81.81 86 ILE A C 1
ATOM 690 O O . ILE A 1 86 ? -0.078 1.895 -5.530 1.00 81.81 86 ILE A O 1
ATOM 694 N N . PRO A 1 87 ? 0.474 0.363 -7.072 1.00 81.31 87 PRO A N 1
ATOM 695 C CA . PRO A 1 87 ? -0.004 -0.758 -6.280 1.00 81.31 87 PRO A CA 1
ATOM 696 C C . PRO A 1 87 ? 0.734 -0.921 -4.951 1.00 81.31 87 PRO A C 1
ATOM 698 O O . PRO A 1 87 ? 0.104 -1.324 -3.978 1.00 81.31 87 PRO A O 1
ATOM 701 N N . LEU A 1 88 ? 2.032 -0.613 -4.861 1.00 81.25 88 LEU A N 1
ATOM 702 C CA . LEU A 1 88 ? 2.766 -0.644 -3.585 1.00 81.25 88 LEU A CA 1
ATOM 703 C C . LEU A 1 88 ? 2.177 0.341 -2.567 1.00 81.25 88 LEU A C 1
ATOM 705 O O . LEU A 1 88 ? 2.005 0.002 -1.394 1.00 81.25 88 LEU A O 1
ATOM 709 N N . PHE A 1 89 ? 1.826 1.544 -3.018 1.00 81.69 89 PHE A N 1
ATOM 710 C CA . PHE A 1 89 ? 1.185 2.548 -2.176 1.00 81.69 89 PHE A CA 1
ATOM 711 C C . PHE A 1 89 ? -0.220 2.118 -1.735 1.00 81.69 89 PHE A C 1
ATOM 713 O O . PHE A 1 89 ? -0.559 2.185 -0.552 1.00 81.69 89 PHE A O 1
ATOM 720 N N . ILE A 1 90 ? -1.017 1.605 -2.671 1.00 81.19 90 ILE A N 1
ATOM 721 C CA . ILE A 1 90 ? -2.376 1.124 -2.401 1.00 81.19 90 ILE A CA 1
ATOM 722 C C . ILE A 1 90 ? -2.373 -0.076 -1.447 1.00 81.19 90 ILE A C 1
ATOM 724 O O . ILE A 1 90 ? -3.158 -0.120 -0.500 1.00 81.19 90 ILE A O 1
ATOM 728 N N . ASN A 1 91 ? -1.471 -1.037 -1.650 1.00 81.12 91 ASN A N 1
ATOM 729 C CA . ASN A 1 91 ? -1.355 -2.201 -0.779 1.00 81.12 91 ASN A CA 1
ATOM 730 C C . ASN A 1 91 ? -1.014 -1.807 0.660 1.00 81.12 91 ASN A C 1
ATOM 732 O O . ASN A 1 91 ? -1.483 -2.465 1.588 1.00 81.12 91 ASN A O 1
ATOM 736 N N . GLN A 1 92 ? -0.247 -0.735 0.875 1.00 80.00 92 GLN A N 1
ATOM 737 C CA . GLN A 1 92 ? -0.009 -0.222 2.223 1.00 80.00 92 GLN A CA 1
ATOM 738 C C . GLN A 1 92 ? -1.316 0.226 2.894 1.00 80.00 92 GLN A C 1
ATOM 740 O O . GLN A 1 92 ? -1.575 -0.168 4.028 1.00 80.00 92 GLN A O 1
ATOM 745 N N . LEU A 1 93 ? -2.170 0.979 2.188 1.00 80.38 93 LEU A N 1
ATOM 746 C CA . LEU A 1 93 ? -3.474 1.418 2.707 1.00 80.38 93 LEU A CA 1
ATOM 747 C C . LEU A 1 93 ? -4.380 0.234 3.053 1.00 80.38 93 LEU A C 1
ATOM 749 O O . LEU A 1 93 ? -4.935 0.172 4.151 1.00 80.38 93 LEU A O 1
ATOM 753 N N . VAL A 1 94 ? -4.481 -0.727 2.133 1.00 80.00 94 VAL A N 1
ATOM 754 C CA . VAL A 1 94 ? -5.286 -1.940 2.309 1.00 80.00 94 VAL A CA 1
ATOM 755 C C . VAL A 1 94 ? -4.809 -2.743 3.520 1.00 80.00 94 VAL A C 1
ATOM 757 O O . VAL A 1 94 ? -5.626 -3.168 4.337 1.00 80.00 94 VAL A O 1
ATOM 760 N N . ASN A 1 95 ? -3.494 -2.901 3.691 1.00 79.50 95 ASN A N 1
ATOM 761 C CA . ASN A 1 95 ? -2.939 -3.591 4.853 1.00 79.50 95 ASN A CA 1
ATOM 762 C C . ASN A 1 95 ? -3.206 -2.835 6.162 1.00 79.50 95 ASN A C 1
ATOM 764 O O . ASN A 1 95 ? -3.554 -3.461 7.163 1.00 79.50 95 ASN A O 1
ATOM 768 N N . SER A 1 96 ? -3.108 -1.504 6.171 1.00 80.75 96 SER A N 1
ATOM 769 C CA . SER A 1 96 ? -3.457 -0.701 7.348 1.00 80.75 96 SER A CA 1
ATOM 770 C C . SER A 1 96 ? -4.930 -0.863 7.744 1.00 80.75 96 SER A C 1
ATOM 772 O O . SER A 1 96 ? -5.226 -1.013 8.932 1.00 80.75 96 SER A O 1
ATOM 774 N N . TRP A 1 97 ? -5.858 -0.897 6.780 1.00 79.81 97 TRP A N 1
ATOM 775 C CA . TRP A 1 97 ? -7.274 -1.190 7.052 1.00 79.81 97 TRP A CA 1
ATOM 776 C C . TRP A 1 97 ? -7.489 -2.622 7.546 1.00 79.81 97 TRP A C 1
ATOM 778 O O . TRP A 1 97 ? -8.270 -2.841 8.473 1.00 79.81 97 TRP A O 1
ATOM 788 N N . ALA A 1 98 ? -6.771 -3.595 6.984 1.00 79.12 98 ALA A N 1
ATOM 789 C CA . ALA A 1 98 ? -6.830 -4.979 7.440 1.00 79.12 98 ALA A CA 1
ATOM 790 C C . ALA A 1 98 ? -6.353 -5.126 8.897 1.00 79.12 98 ALA A C 1
ATOM 792 O O . ALA A 1 98 ? -6.991 -5.841 9.670 1.00 79.12 98 ALA A O 1
ATOM 793 N N . ILE A 1 99 ? -5.290 -4.415 9.297 1.00 79.81 99 ILE A N 1
ATOM 794 C CA . ILE A 1 99 ? -4.815 -4.375 10.692 1.00 79.81 99 ILE A CA 1
ATOM 795 C C . ILE A 1 99 ? -5.908 -3.826 11.616 1.00 79.81 99 ILE A C 1
ATOM 797 O O . ILE A 1 99 ? -6.189 -4.438 12.643 1.00 79.81 99 ILE A O 1
ATOM 801 N N . TYR A 1 100 ? -6.569 -2.728 11.235 1.00 79.19 100 TYR A N 1
ATOM 802 C CA . TYR A 1 100 ? -7.671 -2.163 12.021 1.00 79.19 100 TYR A CA 1
ATOM 803 C C . TYR A 1 100 ? -8.798 -3.179 12.246 1.00 79.19 100 TYR A C 1
ATOM 805 O O . TYR A 1 100 ? -9.225 -3.401 13.377 1.00 79.19 100 TYR A O 1
ATOM 813 N N . LEU A 1 101 ? -9.252 -3.844 11.179 1.00 75.00 101 LEU A N 1
ATOM 814 C CA . LEU A 1 101 ? -10.339 -4.827 11.255 1.00 75.00 101 LEU A CA 1
ATOM 815 C C . LEU A 1 101 ? -9.938 -6.068 12.071 1.00 75.00 101 LEU A C 1
ATOM 817 O O . LEU A 1 101 ? -10.741 -6.560 12.867 1.00 75.00 101 LEU A O 1
ATOM 821 N N . ARG A 1 102 ? -8.682 -6.523 11.960 1.00 77.38 102 ARG A N 1
ATOM 822 C CA . ARG A 1 102 ? -8.141 -7.619 12.783 1.00 77.38 102 ARG A CA 1
ATOM 823 C C . ARG A 1 102 ? -8.150 -7.299 14.274 1.00 77.38 102 ARG A C 1
ATOM 825 O O . ARG A 1 102 ? -8.466 -8.185 15.066 1.00 77.38 102 ARG A O 1
ATOM 832 N N . CYS A 1 103 ? -7.888 -6.052 14.669 1.00 75.19 103 CYS A N 1
ATOM 833 C CA . CYS A 1 103 ? -7.988 -5.638 16.073 1.00 75.19 103 CYS A CA 1
ATOM 834 C C . CYS A 1 103 ? -9.424 -5.776 16.625 1.00 75.19 103 CYS A C 1
ATOM 836 O O . CYS A 1 103 ? -9.606 -6.010 17.816 1.00 75.19 103 CYS A O 1
ATOM 838 N N . HIS A 1 104 ? -10.446 -5.721 15.763 1.00 75.38 104 HIS A N 1
ATOM 839 C CA . HIS A 1 104 ? -11.846 -6.012 16.107 1.00 75.38 104 HIS A CA 1
ATOM 840 C C . HIS A 1 104 ? -12.195 -7.517 16.081 1.00 75.38 104 HIS A C 1
ATOM 842 O O . HIS A 1 104 ? -13.369 -7.878 16.182 1.00 75.38 104 HIS A O 1
ATOM 848 N N . LYS A 1 105 ? -11.199 -8.407 15.945 1.00 72.12 105 LYS A N 1
ATOM 849 C CA . LYS A 1 105 ? -11.345 -9.873 15.849 1.00 72.12 105 LYS A CA 1
ATOM 850 C C . LYS A 1 105 ? -12.236 -10.362 14.697 1.00 72.12 105 LYS A C 1
ATOM 852 O O . LYS A 1 105 ? -12.773 -11.465 14.755 1.00 72.12 105 LYS A O 1
ATOM 857 N N . LYS A 1 106 ? -12.397 -9.566 13.638 1.00 69.94 106 LYS A N 1
ATOM 858 C CA . LYS A 1 106 ? -13.118 -9.962 12.421 1.00 69.94 106 LYS A CA 1
ATOM 859 C C . LYS A 1 106 ? -12.181 -9.828 11.224 1.00 69.94 106 LYS A C 1
ATOM 861 O O . LYS A 1 106 ? -11.528 -8.802 11.063 1.00 69.94 106 LYS A O 1
ATOM 866 N N . GLU A 1 107 ? -12.144 -10.841 10.359 1.00 67.00 107 GLU A N 1
ATOM 867 C CA . GLU A 1 107 ? -11.263 -10.875 9.179 1.00 67.00 107 GLU A CA 1
ATOM 868 C C . GLU A 1 107 ? -12.029 -10.780 7.843 1.00 67.00 107 GLU A C 1
ATOM 870 O O . GLU A 1 107 ? -11.942 -11.674 7.003 1.00 67.00 107 GLU A O 1
ATOM 875 N N . PRO A 1 108 ? -12.774 -9.690 7.574 1.00 66.56 108 PRO A N 1
ATOM 876 C CA . PRO A 1 108 ? -13.499 -9.545 6.311 1.00 66.56 108 PRO A CA 1
ATOM 877 C C . PRO A 1 108 ? -12.564 -9.368 5.098 1.00 66.56 108 PRO A C 1
ATOM 879 O O . PRO A 1 108 ? -12.972 -9.612 3.967 1.00 66.56 108 PRO A O 1
ATOM 882 N N . PHE A 1 109 ? -11.295 -8.996 5.312 1.00 74.00 109 PHE A N 1
ATOM 883 C CA . PHE A 1 109 ? -10.292 -8.864 4.244 1.00 74.00 109 PHE A CA 1
ATOM 884 C C . PHE A 1 109 ? -9.756 -10.199 3.706 1.00 74.00 109 PHE A C 1
ATOM 886 O O . PHE A 1 109 ? -9.055 -10.197 2.689 1.00 74.00 109 PHE A O 1
ATOM 893 N N . LEU A 1 110 ? -10.082 -11.332 4.342 1.00 70.38 110 LEU A N 1
ATOM 894 C CA . LEU A 1 110 ? -9.648 -12.652 3.878 1.00 70.38 110 LEU A CA 1
ATOM 895 C C . LEU A 1 110 ? -10.220 -12.960 2.486 1.00 70.38 110 LEU A C 1
ATOM 897 O O . LEU A 1 110 ? -9.475 -13.319 1.579 1.00 70.38 110 LEU A O 1
ATOM 901 N N . VAL A 1 111 ? -11.520 -12.714 2.290 1.0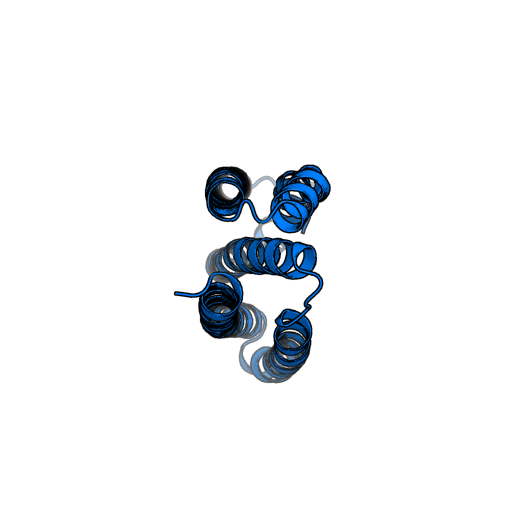0 74.31 111 VAL A N 1
ATOM 902 C CA . VAL A 1 111 ? -12.193 -12.903 0.994 1.00 74.31 111 VAL A CA 1
ATOM 903 C C . VAL A 1 111 ? -11.582 -11.990 -0.071 1.00 74.31 111 VAL A C 1
ATOM 905 O O . VAL A 1 111 ? -11.268 -12.451 -1.165 1.00 74.31 111 VAL A O 1
ATOM 908 N N . ASN A 1 112 ? -11.317 -10.724 0.270 1.00 77.44 112 ASN A N 1
ATOM 909 C CA . ASN A 1 112 ? -10.680 -9.772 -0.644 1.00 77.44 112 ASN A CA 1
ATOM 910 C C . ASN A 1 112 ? -9.275 -10.231 -1.076 1.00 77.44 112 ASN A C 1
ATOM 912 O O . ASN A 1 112 ? -8.902 -10.078 -2.235 1.00 77.44 112 ASN A O 1
ATOM 916 N N . SER A 1 113 ? -8.504 -10.839 -0.168 1.00 75.75 113 SER A N 1
ATOM 917 C CA . SER A 1 113 ? -7.161 -11.355 -0.479 1.00 75.75 113 SER A CA 1
ATOM 918 C C . SER A 1 113 ? -7.205 -12.604 -1.360 1.00 75.75 113 SER A C 1
ATOM 920 O O . SER A 1 113 ? -6.399 -12.728 -2.278 1.00 75.75 113 SER A O 1
ATOM 922 N N . ILE A 1 114 ? -8.164 -13.507 -1.124 1.00 79.94 114 ILE A N 1
ATOM 923 C CA . ILE A 1 114 ? -8.353 -14.716 -1.943 1.00 79.94 114 ILE A CA 1
ATOM 924 C C . ILE A 1 114 ? -8.758 -14.329 -3.368 1.00 79.94 114 ILE A C 1
ATOM 926 O O . ILE A 1 114 ? -8.122 -14.754 -4.333 1.00 79.94 114 ILE A O 1
ATOM 930 N N . VAL A 1 115 ? -9.773 -13.473 -3.504 1.00 82.50 115 VAL A N 1
ATOM 931 C CA . VAL A 1 115 ? -10.247 -12.997 -4.811 1.00 82.50 115 VAL A CA 1
ATOM 932 C C . VAL A 1 115 ? -9.146 -12.192 -5.509 1.00 82.50 115 VAL A C 1
ATOM 934 O O . VAL A 1 115 ? -8.873 -12.417 -6.687 1.00 82.50 115 VAL A O 1
ATOM 937 N N . GLY A 1 116 ? -8.434 -11.330 -4.775 1.00 80.44 116 GLY A N 1
ATOM 938 C CA . GLY A 1 116 ? -7.272 -10.590 -5.274 1.00 80.44 116 GLY A CA 1
ATOM 939 C C . GLY A 1 116 ? -6.171 -11.496 -5.824 1.00 80.44 116 GLY A C 1
ATOM 940 O O . GLY A 1 116 ? -5.670 -11.248 -6.920 1.00 80.44 116 GLY A O 1
ATOM 941 N N . GLY A 1 117 ? -5.833 -12.573 -5.112 1.00 79.25 117 GLY A N 1
ATOM 942 C CA . GLY A 1 117 ? -4.834 -13.550 -5.548 1.00 79.25 117 GLY A CA 1
ATOM 943 C C . GLY A 1 117 ? -5.235 -14.278 -6.832 1.00 79.25 117 GLY A C 1
ATOM 944 O O . GLY A 1 117 ? -4.425 -14.384 -7.755 1.00 79.25 117 GLY A O 1
ATOM 945 N N . ILE A 1 118 ? -6.495 -14.712 -6.930 1.00 85.50 118 ILE A N 1
ATOM 946 C CA . ILE A 1 118 ? -7.023 -15.395 -8.121 1.00 85.50 118 ILE A CA 1
ATOM 947 C C . ILE A 1 118 ? -7.007 -14.459 -9.334 1.00 85.50 118 ILE A C 1
ATOM 949 O O . ILE A 1 118 ? -6.489 -14.831 -10.390 1.00 85.50 118 ILE A O 1
ATOM 953 N N . LEU A 1 119 ? -7.513 -13.228 -9.189 1.00 82.62 119 LEU A N 1
ATOM 954 C CA . LEU A 1 119 ? -7.511 -12.257 -10.286 1.00 82.62 119 LEU A CA 1
ATOM 955 C C . LEU A 1 119 ? -6.086 -11.865 -10.693 1.00 82.62 119 LEU A C 1
ATOM 957 O O . LEU A 1 119 ? -5.815 -11.722 -11.883 1.00 82.62 119 LEU A O 1
ATOM 961 N N . CYS A 1 120 ? -5.168 -11.725 -9.734 1.00 81.12 120 CYS A N 1
ATOM 962 C CA . CYS A 1 120 ? -3.763 -11.441 -10.017 1.00 81.12 120 CYS A CA 1
ATOM 963 C C . CYS A 1 120 ? -3.113 -12.574 -10.826 1.00 81.12 120 CYS A C 1
ATOM 965 O O . CYS A 1 120 ? -2.429 -12.313 -11.817 1.00 81.12 120 CYS A O 1
ATOM 967 N N . CYS A 1 121 ? -3.380 -13.830 -10.458 1.00 81.69 121 CYS A N 1
ATOM 968 C CA . CYS A 1 121 ? -2.882 -14.996 -11.183 1.00 81.69 121 CYS A CA 1
ATOM 969 C C . CYS A 1 121 ? -3.433 -15.044 -12.619 1.00 81.69 121 CYS A C 1
ATOM 971 O O . CYS A 1 121 ? -2.658 -15.127 -13.573 1.00 81.69 121 CYS A O 1
ATOM 973 N N . LEU A 1 122 ? -4.750 -14.880 -12.785 1.00 84.75 122 LEU A N 1
ATOM 974 C CA . LEU A 1 122 ? -5.405 -14.831 -14.098 1.00 84.75 122 LEU A CA 1
ATOM 975 C C . LEU A 1 122 ? -4.863 -13.696 -14.974 1.00 84.75 122 LEU A C 1
ATOM 977 O O . LEU A 1 122 ? -4.538 -13.914 -16.138 1.00 84.75 122 LEU A O 1
ATOM 981 N N . SER A 1 123 ? -4.722 -12.498 -14.409 1.00 82.62 123 SER A N 1
ATOM 982 C CA . SER A 1 123 ? -4.192 -11.328 -15.113 1.00 82.62 123 SER A CA 1
ATOM 983 C C . SER A 1 123 ? -2.737 -11.526 -15.530 1.00 82.62 123 SER A C 1
ATOM 985 O O . SER A 1 123 ? -2.380 -11.230 -16.667 1.00 82.62 123 SER A O 1
ATOM 987 N N . THR A 1 124 ? -1.914 -12.127 -14.668 1.00 81.62 124 THR A N 1
ATOM 988 C CA . THR A 1 124 ? -0.515 -12.436 -14.991 1.00 81.62 124 THR A CA 1
ATOM 989 C C . THR A 1 124 ? -0.415 -13.440 -16.140 1.00 81.62 124 THR A C 1
ATOM 991 O O . THR A 1 124 ? 0.374 -13.235 -17.060 1.00 81.62 124 THR A O 1
ATOM 994 N N . ILE A 1 125 ? -1.237 -14.495 -16.134 1.00 82.19 125 ILE A N 1
ATOM 995 C CA . ILE A 1 125 ? -1.233 -15.525 -17.185 1.00 82.19 125 ILE A CA 1
ATOM 996 C C . ILE A 1 125 ? -1.749 -14.960 -18.516 1.00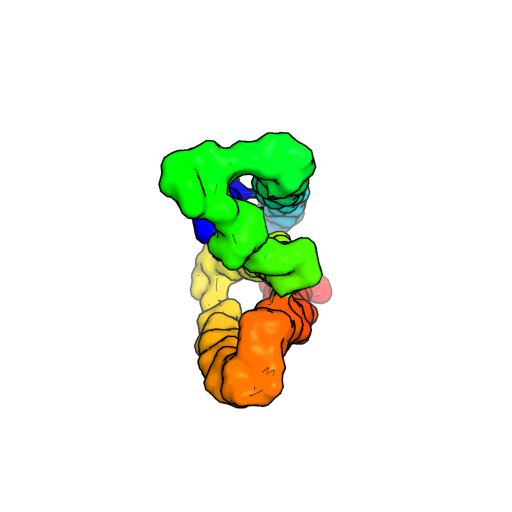 82.19 125 ILE A C 1
ATOM 998 O O . ILE A 1 125 ? -1.148 -15.199 -19.565 1.00 82.19 125 ILE A O 1
ATOM 1002 N N . LEU A 1 126 ? -2.844 -14.197 -18.486 1.00 80.94 126 LEU A N 1
ATOM 1003 C CA . LEU A 1 126 ? -3.462 -13.639 -19.689 1.00 80.94 126 LEU A CA 1
ATOM 1004 C C . LEU A 1 126 ? -2.620 -12.503 -20.277 1.00 80.94 126 LEU A C 1
ATOM 1006 O O . LEU A 1 126 ? -2.207 -12.579 -21.433 1.00 80.94 126 LEU A O 1
ATOM 1010 N N . LEU A 1 127 ? -2.322 -11.461 -19.498 1.00 77.38 127 LEU A N 1
ATOM 1011 C CA . LEU A 1 127 ? -1.622 -10.279 -20.006 1.00 77.38 127 LEU A CA 1
ATOM 1012 C C . LEU A 1 127 ? -0.122 -10.520 -20.189 1.00 77.38 127 LEU A C 1
ATOM 1014 O O . LEU A 1 127 ? 0.476 -9.909 -21.076 1.00 77.38 127 LEU A O 1
ATOM 1018 N N . GLY A 1 128 ? 0.472 -11.440 -19.424 1.00 76.69 128 GLY A N 1
ATOM 1019 C CA . GLY A 1 128 ? 1.863 -11.848 -19.618 1.00 76.69 128 GLY A CA 1
ATOM 1020 C C . GLY A 1 128 ? 2.104 -12.503 -20.973 1.00 76.69 128 GLY A C 1
ATOM 1021 O O . GLY A 1 128 ? 3.149 -12.273 -21.578 1.00 76.69 128 GLY A O 1
ATOM 1022 N N . LYS A 1 129 ? 1.118 -13.242 -21.497 1.00 72.31 129 LYS A N 1
ATOM 1023 C CA . LYS A 1 129 ? 1.212 -13.882 -22.815 1.00 72.31 129 LYS A CA 1
ATOM 1024 C C . LYS A 1 129 ? 1.088 -12.890 -23.979 1.00 72.31 129 LYS A C 1
ATOM 1026 O O . LYS A 1 129 ? 1.734 -13.097 -24.999 1.00 72.31 129 LYS A O 1
ATOM 1031 N N . TYR A 1 130 ? 0.279 -11.835 -23.841 1.00 72.06 130 TYR A N 1
ATOM 1032 C CA . TYR A 1 130 ? -0.006 -10.895 -24.939 1.00 72.06 130 TYR A CA 1
ATOM 1033 C C . TYR A 1 130 ? 0.879 -9.639 -24.952 1.00 72.06 130 TYR A C 1
ATOM 1035 O O . TYR A 1 130 ? 1.273 -9.192 -26.023 1.00 72.06 130 TYR A O 1
ATOM 1043 N N . PHE A 1 131 ? 1.191 -9.060 -23.788 1.00 69.44 131 PHE A N 1
ATOM 1044 C CA . PHE A 1 131 ? 1.832 -7.736 -23.674 1.00 69.44 131 PHE A CA 1
ATOM 1045 C C . PHE A 1 131 ? 3.141 -7.753 -22.865 1.00 69.44 131 PHE A C 1
ATOM 1047 O O . PHE A 1 131 ? 3.709 -6.697 -22.566 1.00 69.44 131 PHE A O 1
ATOM 1054 N N . GLY A 1 132 ? 3.627 -8.941 -22.486 1.00 78.12 132 GLY A N 1
ATOM 1055 C CA . GLY A 1 132 ? 4.853 -9.103 -21.709 1.00 78.12 132 GLY A CA 1
ATOM 1056 C C . GLY A 1 132 ? 4.812 -8.335 -20.383 1.00 78.12 132 GLY A C 1
ATOM 1057 O O . GLY A 1 132 ? 3.812 -8.333 -19.667 1.00 78.12 132 GLY A O 1
ATOM 1058 N N . VAL A 1 133 ? 5.910 -7.658 -20.045 1.00 74.38 133 VAL A N 1
ATOM 1059 C CA . VAL A 1 133 ? 6.092 -6.983 -18.747 1.00 74.38 133 VAL A CA 1
ATOM 1060 C C . VAL A 1 133 ? 5.119 -5.816 -18.542 1.00 74.38 133 VAL A C 1
ATOM 1062 O O . VAL A 1 133 ? 4.592 -5.656 -17.444 1.00 74.38 133 VAL A O 1
ATOM 1065 N N . LEU A 1 134 ? 4.849 -5.021 -19.584 1.00 76.25 134 LEU A N 1
ATOM 1066 C CA . LEU A 1 134 ? 3.924 -3.880 -19.515 1.00 76.25 134 LEU A CA 1
ATOM 1067 C C . LEU A 1 134 ? 2.484 -4.328 -19.246 1.00 76.25 134 LEU A C 1
ATOM 1069 O O . LEU A 1 134 ? 1.774 -3.696 -18.465 1.00 76.25 134 LEU A O 1
ATOM 1073 N N . GLY A 1 135 ? 2.071 -5.439 -19.859 1.00 76.75 135 GLY A N 1
ATOM 1074 C CA . GLY A 1 135 ? 0.762 -6.039 -19.611 1.00 76.75 135 GLY A CA 1
ATOM 1075 C C . GLY A 1 135 ? 0.610 -6.513 -18.172 1.00 76.75 135 GLY A C 1
ATOM 1076 O O . GLY A 1 135 ? -0.398 -6.226 -17.532 1.00 76.75 135 GLY A O 1
ATOM 1077 N N . ILE A 1 136 ? 1.629 -7.192 -17.638 1.00 79.75 136 ILE A N 1
ATOM 1078 C CA . ILE A 1 136 ? 1.606 -7.706 -16.262 1.00 79.75 136 ILE A CA 1
ATOM 1079 C C . ILE A 1 136 ? 1.535 -6.553 -15.251 1.00 79.75 136 ILE A C 1
ATOM 1081 O O . ILE A 1 136 ? 0.694 -6.575 -14.350 1.00 79.75 136 ILE A O 1
ATOM 1085 N N . THR A 1 137 ? 2.379 -5.524 -15.397 1.00 80.88 137 THR A N 1
ATOM 1086 C CA . THR A 1 137 ? 2.395 -4.391 -14.456 1.00 80.88 137 THR A CA 1
ATOM 1087 C C . THR A 1 137 ? 1.135 -3.532 -14.566 1.00 80.88 137 THR A C 1
ATOM 1089 O O . THR A 1 137 ? 0.566 -3.152 -13.542 1.00 80.88 137 THR A O 1
ATOM 1092 N N . GLY A 1 138 ? 0.649 -3.283 -15.785 1.00 81.06 138 GLY A N 1
ATOM 1093 C CA . GLY A 1 138 ? -0.603 -2.567 -16.033 1.00 81.06 138 GLY A CA 1
ATOM 1094 C C . GLY A 1 138 ? -1.819 -3.298 -15.469 1.00 81.06 138 GLY A C 1
ATOM 1095 O O . GLY A 1 138 ? -2.606 -2.712 -14.723 1.00 81.06 138 GLY A O 1
ATOM 1096 N N . GLY A 1 139 ? -1.937 -4.598 -15.751 1.00 82.69 139 GLY A N 1
ATOM 1097 C CA . GLY A 1 139 ? -3.018 -5.439 -15.239 1.00 82.69 139 GLY A CA 1
ATOM 1098 C C . GLY A 1 139 ? -3.031 -5.512 -13.715 1.00 82.69 139 GLY A C 1
ATOM 1099 O O . GLY A 1 139 ? -4.090 -5.377 -13.101 1.00 82.69 139 GLY A O 1
ATOM 1100 N N . TYR A 1 140 ? -1.860 -5.657 -13.090 1.00 82.31 140 TYR A N 1
ATOM 1101 C CA . TYR A 1 140 ? -1.740 -5.642 -11.633 1.00 82.31 140 TYR A CA 1
ATOM 1102 C C . TYR A 1 140 ? -2.124 -4.285 -11.027 1.00 82.31 140 TYR A C 1
ATOM 1104 O O . TYR A 1 140 ? -2.818 -4.244 -10.008 1.00 82.31 140 TYR A O 1
ATOM 1112 N N . CYS A 1 141 ? -1.735 -3.175 -11.661 1.00 82.19 141 CYS A N 1
ATOM 1113 C CA . CYS A 1 141 ? -2.107 -1.833 -11.217 1.00 82.19 141 CYS A CA 1
ATOM 1114 C C . CYS A 1 141 ? -3.629 -1.627 -11.247 1.00 82.19 141 CYS A C 1
ATOM 1116 O O . CYS A 1 141 ? -4.209 -1.209 -10.243 1.00 82.19 141 CYS A O 1
ATOM 1118 N N . ILE A 1 142 ? -4.286 -1.974 -12.359 1.00 84.19 142 ILE A N 1
ATOM 1119 C CA . ILE A 1 142 ? -5.745 -1.849 -12.513 1.00 84.19 142 ILE A CA 1
ATOM 1120 C C . ILE A 1 142 ? -6.471 -2.721 -11.484 1.00 84.19 142 ILE A C 1
ATOM 1122 O O . ILE A 1 142 ? -7.362 -2.242 -10.782 1.00 84.19 142 ILE A O 1
ATOM 1126 N N . LEU A 1 143 ? -6.054 -3.982 -11.339 1.00 84.44 143 LEU A N 1
ATOM 1127 C CA . LEU A 1 143 ? -6.625 -4.892 -10.347 1.00 84.44 143 LEU A CA 1
ATOM 1128 C C . LEU A 1 143 ? -6.479 -4.362 -8.927 1.00 84.44 143 LEU A C 1
ATOM 1130 O O . LEU A 1 143 ? -7.438 -4.377 -8.163 1.00 84.44 143 LEU A O 1
ATOM 1134 N N . THR A 1 144 ? -5.294 -3.871 -8.577 1.00 81.81 144 THR A N 1
ATOM 1135 C CA . THR A 1 144 ? -5.035 -3.333 -7.241 1.00 81.81 144 THR A CA 1
ATOM 1136 C C . THR A 1 144 ? -5.903 -2.105 -6.966 1.00 81.81 144 THR A C 1
ATOM 1138 O O . THR A 1 144 ? -6.405 -1.944 -5.855 1.00 81.81 144 THR A O 1
ATOM 1141 N N . PHE A 1 145 ? -6.150 -1.270 -7.977 1.00 82.38 145 PHE A N 1
ATOM 1142 C CA . PHE A 1 145 ? -7.047 -0.122 -7.862 1.00 82.38 145 PHE A CA 1
ATOM 1143 C C . PHE A 1 145 ? -8.503 -0.548 -7.614 1.00 82.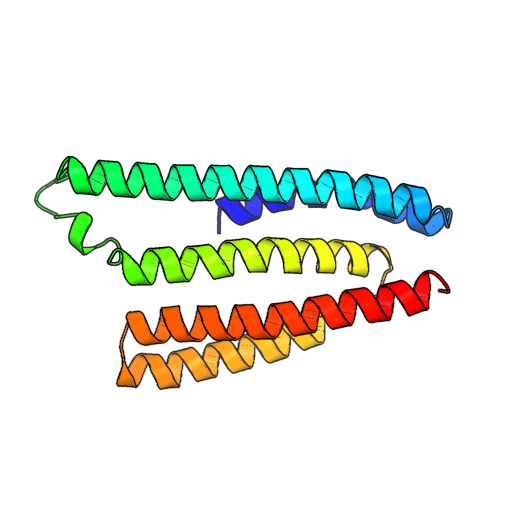38 145 PHE A C 1
ATOM 1145 O O . PHE A 1 145 ? -9.137 -0.062 -6.675 1.00 82.38 145 PHE A O 1
ATOM 1152 N N . LEU A 1 146 ? -9.009 -1.512 -8.390 1.00 82.88 146 LEU A N 1
ATOM 1153 C CA . LEU A 1 146 ? -10.357 -2.069 -8.222 1.00 82.88 146 LEU A CA 1
ATOM 1154 C C . LEU A 1 146 ? -10.533 -2.738 -6.849 1.00 82.88 146 LEU A C 1
ATOM 1156 O O . LEU A 1 146 ? -11.505 -2.472 -6.140 1.00 82.88 146 LEU A O 1
ATOM 1160 N N . MET A 1 147 ? -9.558 -3.550 -6.436 1.00 79.56 147 MET A N 1
ATOM 1161 C CA . MET A 1 147 ? -9.561 -4.229 -5.136 1.00 79.56 147 MET A CA 1
ATOM 1162 C C . MET A 1 147 ? -9.471 -3.251 -3.966 1.00 79.56 147 MET A C 1
ATOM 1164 O O . MET A 1 147 ? -10.062 -3.488 -2.915 1.00 79.56 147 MET A O 1
ATOM 1168 N N . SER A 1 148 ? -8.759 -2.136 -4.129 1.00 78.25 148 SER A N 1
ATOM 1169 C CA . SER A 1 148 ? -8.703 -1.078 -3.118 1.00 78.25 148 SER A CA 1
ATOM 1170 C C . SER A 1 148 ? -10.047 -0.400 -2.921 1.00 78.25 148 SER A C 1
ATOM 1172 O O . SER A 1 148 ? -10.460 -0.181 -1.782 1.00 78.25 148 SER A O 1
ATOM 1174 N N . PHE A 1 149 ? -10.762 -0.118 -4.014 1.00 79.88 149 PHE A N 1
ATOM 1175 C CA . PHE A 1 149 ? -12.101 0.457 -3.935 1.00 79.88 149 PHE A CA 1
ATOM 1176 C C . PHE A 1 149 ? -13.053 -0.473 -3.176 1.00 79.88 149 PHE A C 1
ATOM 1178 O O . PHE A 1 149 ? -13.762 -0.031 -2.269 1.00 79.88 149 PHE A O 1
ATOM 1185 N N . TRP A 1 150 ? -12.998 -1.777 -3.468 1.00 78.38 150 TRP A N 1
ATOM 1186 C CA . TRP A 1 150 ? -13.771 -2.776 -2.734 1.00 78.38 150 TRP A CA 1
ATOM 1187 C C . TRP A 1 150 ? -13.353 -2.876 -1.259 1.00 78.38 150 TRP A C 1
ATOM 1189 O O . TRP A 1 150 ? -14.207 -2.876 -0.370 1.00 78.38 150 TRP A O 1
ATOM 1199 N N . GLY A 1 151 ? -12.048 -2.867 -0.975 1.00 76.62 151 GLY A N 1
ATOM 1200 C CA . GLY A 1 151 ? -11.504 -2.865 0.384 1.00 76.62 151 GLY A CA 1
ATOM 1201 C C . GLY A 1 151 ? -11.936 -1.648 1.208 1.00 76.62 151 GLY A C 1
ATOM 1202 O O . GLY A 1 151 ? -12.313 -1.793 2.373 1.00 76.62 151 GLY A O 1
ATOM 1203 N N . TYR A 1 152 ? -11.957 -0.459 0.604 1.00 78.00 152 TYR A N 1
ATOM 1204 C CA . TYR A 1 152 ? -12.485 0.753 1.233 1.00 78.00 152 TYR A CA 1
ATOM 1205 C C . TYR A 1 152 ? -13.983 0.624 1.536 1.00 78.00 152 TYR A C 1
ATOM 1207 O O . TYR A 1 152 ? -14.440 1.008 2.614 1.00 78.00 152 TYR A O 1
ATOM 1215 N N . TRP A 1 153 ? -14.746 0.033 0.615 1.00 77.81 153 TRP A N 1
ATOM 1216 C CA . TRP A 1 153 ? -16.171 -0.239 0.804 1.00 77.81 153 TRP A CA 1
ATOM 1217 C C . TRP A 1 153 ? -16.428 -1.187 1.983 1.00 77.81 153 TRP A C 1
ATOM 1219 O O . TRP A 1 153 ? -17.283 -0.908 2.829 1.00 77.81 153 TRP A O 1
ATOM 1229 N N . ILE A 1 154 ? -15.640 -2.261 2.095 1.00 78.25 154 ILE A N 1
ATOM 1230 C CA . ILE A 1 154 ? -15.677 -3.194 3.232 1.00 78.25 154 ILE A CA 1
ATOM 1231 C C . ILE A 1 154 ? -15.356 -2.456 4.534 1.00 78.25 154 ILE A C 1
ATOM 1233 O O . ILE A 1 154 ? -16.083 -2.606 5.518 1.00 78.25 154 ILE A O 1
ATOM 1237 N N . PHE A 1 155 ? -14.304 -1.633 4.538 1.00 76.00 155 PHE A N 1
ATOM 1238 C CA . PHE A 1 155 ? -13.920 -0.844 5.706 1.00 76.00 155 PHE A CA 1
ATOM 1239 C C . PHE A 1 155 ? -15.045 0.099 6.146 1.00 76.00 155 PHE A C 1
ATOM 1241 O O . PHE A 1 155 ? -15.409 0.098 7.320 1.00 76.00 155 PHE A O 1
ATOM 1248 N N . LYS A 1 156 ? -15.644 0.854 5.218 1.00 74.81 156 LYS A N 1
ATOM 1249 C CA . LYS A 1 156 ? -16.730 1.796 5.524 1.00 74.81 156 LYS A CA 1
ATOM 1250 C C . LYS A 1 156 ? -17.969 1.080 6.064 1.00 74.81 156 LYS A C 1
ATOM 1252 O O . LYS A 1 156 ? -18.488 1.482 7.101 1.00 74.81 156 LYS A O 1
ATOM 1257 N N . THR A 1 157 ? -18.386 -0.006 5.414 1.00 75.94 157 THR A N 1
ATOM 1258 C CA . THR A 1 157 ? -19.561 -0.793 5.821 1.00 75.94 157 THR A CA 1
ATOM 1259 C C . THR A 1 157 ? -19.372 -1.374 7.220 1.00 75.94 157 THR A C 1
ATOM 1261 O O . THR A 1 157 ? -20.229 -1.216 8.085 1.00 75.94 157 THR A O 1
ATOM 1264 N N . LYS A 1 158 ? -18.211 -1.990 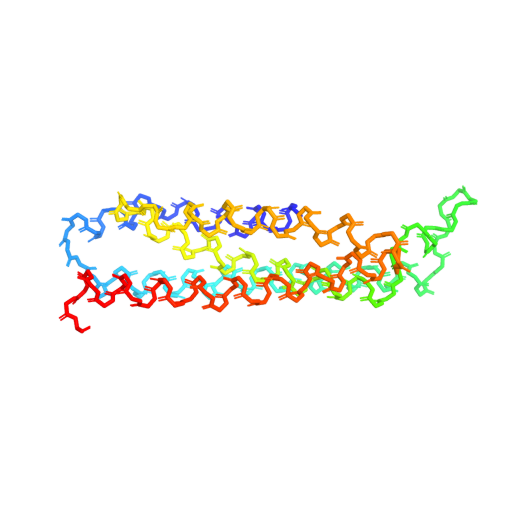7.486 1.00 72.62 158 LYS A N 1
ATOM 1265 C CA . LYS A 1 158 ? -17.913 -2.583 8.798 1.00 72.62 158 LYS A CA 1
ATOM 1266 C C . LYS A 1 158 ? -17.711 -1.531 9.880 1.00 72.62 158 LYS A C 1
ATOM 1268 O O . LYS A 1 158 ? -18.105 -1.754 11.021 1.00 72.62 158 LYS A O 1
ATOM 1273 N N . LYS A 1 159 ? -17.155 -0.372 9.524 1.00 70.88 159 LYS A N 1
ATOM 1274 C CA . LYS A 1 159 ? -17.055 0.765 10.434 1.00 70.88 159 LYS A CA 1
ATOM 1275 C C . LYS A 1 159 ? -18.444 1.263 10.846 1.00 70.88 159 LYS A C 1
ATOM 1277 O O . LYS A 1 159 ? -18.671 1.422 12.036 1.00 70.88 159 LYS A O 1
ATOM 1282 N N . GLN A 1 160 ? -19.378 1.441 9.913 1.00 71.38 160 GLN A N 1
ATOM 1283 C CA . GLN A 1 160 ? -20.760 1.826 10.243 1.00 71.38 160 GLN A CA 1
ATOM 1284 C C . GLN A 1 160 ? -21.461 0.775 11.114 1.00 71.38 160 GLN A C 1
ATOM 1286 O O . GLN A 1 160 ? -22.044 1.110 12.142 1.00 71.38 160 GLN A O 1
ATOM 1291 N N . GLU A 1 161 ? -21.307 -0.506 10.769 1.00 72.69 161 GLU A N 1
ATOM 1292 C CA . GLU A 1 161 ? -21.912 -1.627 11.498 1.00 72.69 161 GLU A CA 1
ATOM 1293 C C . GLU A 1 161 ? -21.410 -1.746 12.952 1.00 72.69 161 GLU A C 1
ATOM 1295 O O . GLU A 1 161 ? -22.165 -2.152 13.831 1.00 72.69 161 GLU A O 1
ATOM 1300 N N . TRP A 1 162 ? -20.145 -1.407 13.234 1.00 68.88 162 TRP A N 1
ATOM 1301 C CA . TRP A 1 162 ? -19.565 -1.546 14.583 1.00 68.88 162 TRP A CA 1
ATOM 1302 C C . TRP A 1 162 ? -19.591 -0.268 15.411 1.00 68.88 162 TRP A C 1
ATOM 1304 O O . TRP A 1 162 ? -19.599 -0.346 16.637 1.00 68.88 162 TRP A O 1
ATOM 1314 N N . HIS A 1 163 ? -19.593 0.894 14.760 1.00 66.12 163 HIS A N 1
ATOM 1315 C CA . HIS A 1 163 ? -19.632 2.193 15.432 1.00 66.12 163 HIS A CA 1
ATOM 1316 C C . HIS A 1 163 ? -21.053 2.762 15.551 1.00 66.12 163 HIS A C 1
ATOM 1318 O O . HIS A 1 163 ? -21.224 3.825 16.140 1.00 66.12 163 HIS A O 1
ATOM 1324 N N . GLY A 1 164 ? -22.068 2.053 15.039 1.00 52.50 164 GLY A N 1
ATOM 1325 C CA . GLY A 1 164 ? -23.479 2.374 15.266 1.00 52.50 164 GLY A CA 1
ATOM 1326 C C . GLY A 1 164 ? -23.904 3.732 14.703 1.00 52.50 164 GLY A C 1
ATOM 1327 O O . GLY A 1 164 ? -24.643 4.456 15.369 1.00 52.50 164 GLY A O 1
ATOM 1328 N N . LYS A 1 165 ? -23.415 4.092 13.511 1.00 44.03 165 LYS A N 1
ATOM 1329 C CA . LYS A 1 165 ? -23.888 5.254 12.744 1.00 44.03 165 LYS A CA 1
ATOM 1330 C C . LYS A 1 165 ? -24.292 4.865 11.334 1.00 44.03 165 LYS A C 1
ATOM 1332 O O . LYS A 1 165 ? -23.439 4.290 10.616 1.00 44.03 165 LYS A O 1
#

Radius of gyration: 18.91 Å; chains: 1; bounding box: 55×25×51 Å

Secondary structure (DSSP, 8-state):
-HHHHHHHHHHHTTHHHHHHHHHTT-HHHHHHHHHHHHHHHHHHHHHHHHHHHHHHHHHHHTT--BTTB-HHHHSPPHHHHHHHHHHHHHHHHHHHHHHHHHHTT--THHHHHHHHHHHHHHHHHHHHHHHHHHHHHHHHHHHHHHHHHHHHHHHHHHHHHHHT-

Sequence (165 aa):
NGIQSLSLSWMTTKIPLYSGLIAQKQYIQLDDVFNRTLKQSIFINGIALMTMLFVICLIRYFNISVGNVELGKRFLDYIPMILMVIPLFINQLVNSWAIYLRCHKKEPFLVNSIVGGILCCLSTILLGKYFGVLGITGGYCILTFLMSFWGYWIFKTKKQEWHGK